Protein AF-A0A2G1YMZ6-F1 (afdb_monomer)

pLDDT: mean 91.05, std 11.31, range [28.23, 98.56]

Radius of gyration: 15.26 Å; Cα contacts (8 Å, |Δi|>4): 135; chains: 1; bounding box: 42×34×45 Å

Mean predicted aligned error: 4.22 Å

Foldseek 3Di:
DDDLDDLLLLLLLLLLLLVLLCVLCVPDDFLVRQVVVVVSVVSNLVSLLSNLVSLVSQCVDPLSVVLDDPCNVVSVVVSVCSVVPVVPDDSRNSRCCSPPVSVVVVVSSLVSLQPPNQNQVSLVVCLVVDPDPVSNVVSVVSNCSNVVD

Sequence (149 aa):
MSTKRDLELFIVDIFICIQKIKTYTENFTCGDDLLHSEINWDATLRNLEIIGEALNNLLQDEKFVSLSPMYFRKVVNFRNLVSHGYFGISQEEVWNVVTEKLNLLEEDMKQIIDKNFDLSTAIEQELPKQANSEIVQYLKNLKKENSAR

Solvent-accessible surface area (backbone atoms only — not comparable to full-atom values): 8334 Å² total; per-residue (Å²): 134,86,75,85,71,58,66,44,45,34,54,50,51,35,54,53,30,51,52,50,36,50,65,56,49,66,91,47,89,48,21,66,58,36,56,75,34,56,69,41,35,52,52,37,52,53,31,48,36,49,36,12,52,31,49,51,59,42,62,72,36,69,71,55,43,78,69,51,64,79,63,58,61,52,46,33,51,47,23,55,50,54,73,68,70,44,77,86,64,50,49,60,56,53,37,46,40,64,72,52,50,47,55,53,50,52,53,53,51,51,62,52,35,67,83,72,56,81,44,58,66,40,46,63,68,47,48,85,74,52,84,52,67,66,58,46,50,48,52,54,50,53,39,51,66,56,70,74,113

Structure (mmCIF, N/CA/C/O backbone):
data_AF-A0A2G1YMZ6-F1
#
_entry.id   AF-A0A2G1YMZ6-F1
#
loop_
_atom_site.group_PDB
_atom_site.id
_atom_site.type_symbol
_atom_site.label_atom_id
_atom_site.label_alt_id
_atom_site.label_comp_id
_atom_site.label_asym_id
_atom_site.label_entity_id
_atom_site.label_seq_id
_atom_site.pdbx_PDB_ins_code
_atom_site.Cartn_x
_atom_site.Cartn_y
_atom_site.Cartn_z
_atom_site.occupancy
_atom_site.B_iso_or_equiv
_atom_site.auth_seq_id
_atom_site.auth_comp_id
_atom_site.auth_asym_id
_atom_site.auth_atom_id
_atom_site.pdbx_PDB_model_num
ATOM 1 N N . MET A 1 1 ? -23.254 -2.396 -7.661 1.00 28.23 1 MET A N 1
ATOM 2 C CA . MET A 1 1 ? -23.635 -2.042 -6.278 1.00 28.23 1 MET A CA 1
ATOM 3 C C . MET A 1 1 ? -22.391 -2.193 -5.421 1.00 28.23 1 MET A C 1
ATOM 5 O O . MET A 1 1 ? -22.059 -3.313 -5.067 1.00 28.23 1 MET A O 1
ATOM 9 N N . SER A 1 2 ? -21.633 -1.114 -5.206 1.00 36.09 2 SER A N 1
ATOM 10 C CA . SER A 1 2 ? -20.462 -1.173 -4.324 1.00 36.09 2 SER A CA 1
ATOM 11 C C . SER A 1 2 ? -20.964 -1.025 -2.893 1.00 36.09 2 SER A C 1
ATOM 13 O O . SER A 1 2 ? -21.441 0.040 -2.506 1.00 36.09 2 SER A O 1
ATOM 15 N N . THR A 1 3 ? -20.972 -2.120 -2.140 1.00 48.66 3 THR A N 1
ATOM 16 C CA . THR A 1 3 ? -21.190 -2.081 -0.694 1.00 48.66 3 THR A CA 1
ATOM 17 C C . THR A 1 3 ? -20.062 -1.263 -0.079 1.00 48.66 3 THR A C 1
ATOM 19 O O . THR A 1 3 ? -18.896 -1.603 -0.271 1.00 48.66 3 THR A O 1
ATOM 22 N N . LYS A 1 4 ? -20.406 -0.185 0.631 1.00 63.72 4 LYS A N 1
ATOM 23 C CA . LYS A 1 4 ? -19.459 0.632 1.397 1.00 63.72 4 LYS A CA 1
ATOM 24 C C . LYS A 1 4 ? -18.713 -0.311 2.357 1.00 63.72 4 LYS A C 1
ATOM 26 O O . LYS A 1 4 ? -19.334 -0.831 3.281 1.00 63.72 4 LYS A O 1
ATOM 31 N N . ARG A 1 5 ? -17.448 -0.640 2.062 1.00 70.12 5 ARG A N 1
ATOM 32 C CA . ARG A 1 5 ? -16.604 -1.438 2.968 1.00 70.12 5 ARG A CA 1
ATOM 33 C C . ARG A 1 5 ? -16.262 -0.586 4.183 1.00 70.12 5 ARG A C 1
ATOM 35 O O . ARG A 1 5 ? -16.272 0.643 4.100 1.00 70.12 5 ARG A O 1
ATOM 42 N N . ASP A 1 6 ? -15.969 -1.264 5.282 1.00 87.12 6 ASP A N 1
ATOM 43 C CA . ASP A 1 6 ? -15.496 -0.609 6.493 1.00 87.12 6 ASP A CA 1
ATOM 44 C C . ASP A 1 6 ? -14.139 0.072 6.258 1.00 87.12 6 ASP A C 1
ATOM 46 O O . ASP A 1 6 ? -13.334 -0.422 5.459 1.00 87.12 6 ASP A O 1
ATOM 50 N N . LEU A 1 7 ? -13.880 1.195 6.930 1.00 94.12 7 LEU A N 1
ATOM 51 C CA . LEU A 1 7 ? -12.646 1.971 6.736 1.00 94.12 7 LEU A CA 1
ATOM 52 C C . LEU A 1 7 ? -11.423 1.128 7.104 1.00 94.12 7 LEU A C 1
ATOM 54 O O . LEU A 1 7 ? -10.431 1.083 6.380 1.00 94.12 7 LEU A O 1
ATOM 58 N N . GLU A 1 8 ? -11.532 0.368 8.181 1.00 95.25 8 GLU A N 1
ATOM 59 C CA . GLU A 1 8 ? -10.496 -0.505 8.704 1.00 95.25 8 GLU A CA 1
ATOM 60 C C . GLU A 1 8 ? -10.122 -1.609 7.709 1.00 95.25 8 GLU A C 1
ATOM 62 O O . GLU A 1 8 ? -8.951 -1.967 7.606 1.00 95.25 8 GLU A O 1
ATOM 67 N N . LEU A 1 9 ? -11.072 -2.100 6.905 1.00 96.31 9 LEU A N 1
ATOM 68 C CA . LEU A 1 9 ? -10.772 -3.065 5.842 1.00 96.31 9 LEU A CA 1
ATOM 69 C C . LEU A 1 9 ? -9.936 -2.439 4.722 1.00 96.31 9 LEU A C 1
ATOM 71 O O . LEU A 1 9 ? -9.024 -3.089 4.219 1.00 96.31 9 LEU A O 1
ATOM 75 N N . PHE A 1 10 ? -10.202 -1.185 4.347 1.00 97.25 10 PHE A N 1
ATOM 76 C CA . PHE A 1 10 ? -9.363 -0.479 3.373 1.00 97.25 10 PHE A CA 1
ATOM 77 C C . PHE A 1 10 ? -7.956 -0.219 3.916 1.00 97.25 10 PHE A C 1
ATOM 79 O O . PHE A 1 10 ? -6.976 -0.361 3.187 1.00 97.25 10 PHE A O 1
ATOM 86 N N . ILE A 1 11 ? -7.843 0.122 5.200 1.00 97.00 11 ILE A N 1
ATOM 87 C CA . ILE A 1 11 ? -6.552 0.305 5.871 1.00 97.00 11 ILE A CA 1
ATOM 88 C C . ILE A 1 11 ? -5.750 -1.004 5.856 1.00 97.00 11 ILE A C 1
ATOM 90 O O . ILE A 1 11 ? -4.574 -1.006 5.491 1.00 97.00 11 ILE A O 1
ATOM 94 N N . VAL A 1 12 ? -6.381 -2.127 6.209 1.00 97.56 12 VAL A N 1
ATOM 95 C CA . VAL A 1 12 ? -5.732 -3.446 6.188 1.00 97.56 12 VAL A CA 1
ATOM 96 C C . VAL A 1 12 ? -5.335 -3.854 4.764 1.00 97.56 12 VAL A C 1
ATOM 98 O O . VAL A 1 12 ? -4.219 -4.341 4.574 1.00 97.56 12 VAL A O 1
ATOM 101 N N . ASP A 1 13 ? -6.177 -3.593 3.757 1.00 97.81 13 ASP A N 1
ATOM 102 C CA . ASP A 1 13 ? -5.846 -3.841 2.345 1.00 97.81 13 ASP A CA 1
ATOM 103 C C . ASP A 1 13 ? -4.571 -3.087 1.924 1.00 97.81 13 ASP A C 1
ATOM 105 O O . ASP A 1 13 ? -3.706 -3.675 1.270 1.00 97.81 13 ASP A O 1
ATOM 109 N N . ILE A 1 14 ? -4.417 -1.817 2.329 1.00 98.12 14 ILE A N 1
ATOM 110 C CA . ILE A 1 14 ? -3.213 -1.017 2.042 1.00 98.12 14 ILE A CA 1
ATOM 111 C C . ILE A 1 14 ? -1.972 -1.699 2.617 1.00 98.12 14 ILE A C 1
ATOM 113 O O . ILE A 1 14 ? -1.000 -1.907 1.891 1.00 98.12 14 ILE A O 1
ATOM 117 N N . PHE A 1 15 ? -2.003 -2.101 3.890 1.00 98.19 15 PHE A N 1
ATOM 118 C CA . PHE A 1 15 ? -0.862 -2.765 4.519 1.00 98.19 15 PHE A CA 1
ATOM 119 C C . PHE A 1 15 ? -0.512 -4.098 3.852 1.00 98.19 15 PHE A C 1
ATOM 121 O O . PHE A 1 15 ? 0.663 -4.362 3.597 1.00 98.19 15 PHE A O 1
ATOM 128 N N . ILE A 1 16 ? -1.511 -4.918 3.513 1.00 98.56 16 ILE A N 1
ATOM 129 C CA . ILE A 1 16 ? -1.296 -6.179 2.787 1.00 98.56 16 ILE A CA 1
ATOM 130 C C . ILE A 1 16 ? -0.636 -5.911 1.432 1.00 98.56 16 ILE A C 1
ATOM 132 O O . ILE A 1 16 ? 0.324 -6.593 1.074 1.00 98.56 16 ILE A O 1
ATOM 136 N N . CYS A 1 17 ? -1.129 -4.924 0.682 1.00 98.44 17 CYS A N 1
ATOM 137 C CA . CYS A 1 17 ? -0.588 -4.574 -0.629 1.00 98.44 17 CYS A CA 1
ATOM 138 C C . CYS A 1 17 ? 0.847 -4.050 -0.534 1.00 98.44 17 CYS A C 1
ATOM 140 O O . CYS A 1 17 ? 1.681 -4.443 -1.345 1.00 98.44 17 CYS A O 1
ATOM 142 N N . ILE A 1 18 ? 1.163 -3.233 0.477 1.00 98.38 18 ILE A N 1
ATOM 143 C CA . ILE A 1 18 ? 2.533 -2.772 0.739 1.00 98.38 18 ILE A CA 1
ATOM 144 C C . ILE A 1 18 ? 3.463 -3.967 0.972 1.00 98.38 18 ILE A C 1
ATOM 146 O O . ILE A 1 18 ? 4.517 -4.042 0.345 1.00 98.38 18 ILE A O 1
ATOM 150 N N . GLN A 1 19 ? 3.075 -4.927 1.821 1.00 98.19 19 GLN A N 1
ATOM 151 C CA . GLN A 1 19 ? 3.913 -6.105 2.077 1.00 98.19 19 GLN A CA 1
ATOM 152 C C . GLN A 1 19 ? 4.073 -6.982 0.830 1.00 98.19 19 GLN A C 1
ATOM 154 O O . GLN A 1 19 ? 5.177 -7.426 0.538 1.00 98.19 19 GLN A O 1
ATOM 159 N N . LYS A 1 20 ? 3.002 -7.181 0.050 1.00 98.19 20 LYS A N 1
ATOM 160 C CA . LYS A 1 20 ? 3.077 -7.899 -1.232 1.00 98.19 20 LYS A CA 1
ATOM 161 C C . LYS A 1 20 ? 4.067 -7.251 -2.188 1.00 98.19 20 LYS A C 1
ATOM 163 O O . LYS A 1 20 ? 4.904 -7.955 -2.737 1.00 98.19 20 LYS A O 1
ATOM 168 N N . ILE A 1 21 ? 3.987 -5.930 -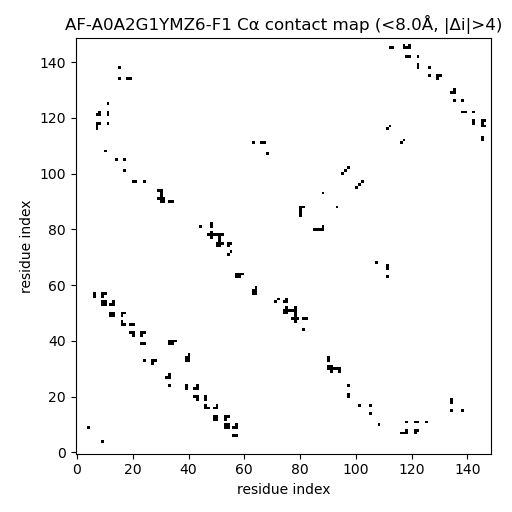2.355 1.00 98.12 21 ILE A N 1
ATOM 169 C CA . ILE A 1 21 ? 4.918 -5.189 -3.206 1.00 98.12 21 ILE A CA 1
ATOM 170 C C . ILE A 1 21 ? 6.347 -5.402 -2.715 1.00 98.12 21 ILE A C 1
ATOM 172 O O . ILE A 1 21 ? 7.181 -5.806 -3.512 1.00 98.12 21 ILE A O 1
ATOM 176 N N . LYS A 1 22 ? 6.612 -5.237 -1.411 1.00 97.31 22 LYS A N 1
ATOM 177 C CA . LYS A 1 22 ? 7.946 -5.473 -0.838 1.00 97.31 22 LYS A CA 1
ATOM 178 C C . LYS A 1 22 ? 8.487 -6.859 -1.189 1.00 97.31 22 LYS A C 1
ATOM 180 O O . LYS A 1 22 ? 9.614 -6.940 -1.662 1.00 97.31 22 LYS A O 1
ATOM 185 N N . THR A 1 23 ? 7.679 -7.913 -1.044 1.00 96.38 23 THR A N 1
ATOM 186 C CA . THR A 1 23 ? 8.059 -9.279 -1.443 1.00 96.38 23 THR A CA 1
ATOM 187 C C . THR A 1 23 ? 8.320 -9.390 -2.947 1.00 96.38 23 THR A C 1
ATOM 189 O O . THR A 1 23 ? 9.315 -9.973 -3.359 1.00 96.38 23 THR A O 1
ATOM 192 N N . TYR A 1 24 ? 7.454 -8.828 -3.795 1.00 96.69 24 TYR A N 1
ATOM 193 C CA . TYR A 1 24 ? 7.620 -8.907 -5.252 1.00 96.69 24 TYR A CA 1
ATOM 194 C C . TYR A 1 24 ? 8.818 -8.119 -5.756 1.00 96.69 24 TYR A C 1
ATOM 196 O O . TYR A 1 24 ? 9.298 -8.401 -6.845 1.00 96.69 24 TYR A O 1
ATOM 204 N N . THR A 1 25 ? 9.293 -7.134 -4.997 1.00 97.38 25 THR A N 1
ATOM 205 C CA . THR A 1 25 ? 10.364 -6.241 -5.438 1.00 97.38 25 THR A CA 1
ATOM 206 C C . THR A 1 25 ? 11.704 -6.501 -4.746 1.00 97.38 25 THR A C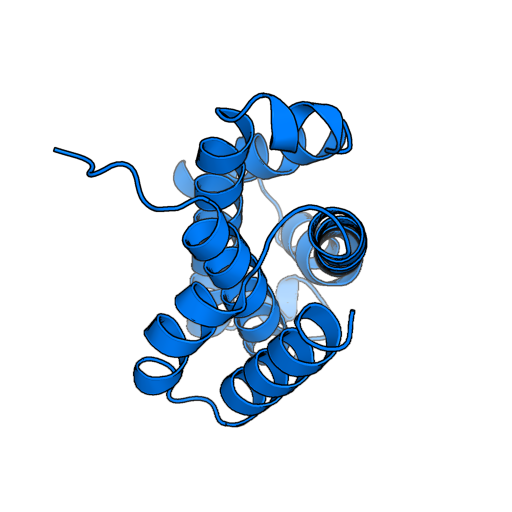 1
ATOM 208 O O . THR A 1 25 ? 12.687 -5.851 -5.084 1.00 97.38 25 THR A O 1
ATOM 211 N 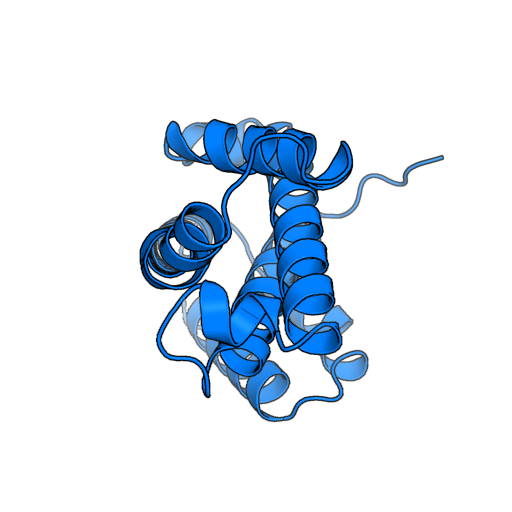N . GLU A 1 26 ? 11.773 -7.444 -3.800 1.00 95.75 26 GLU A N 1
ATOM 212 C CA . GLU A 1 26 ? 12.935 -7.641 -2.913 1.00 95.75 26 GLU A CA 1
ATOM 213 C C . GLU A 1 26 ? 14.234 -8.026 -3.641 1.00 95.75 26 GLU A C 1
ATOM 215 O O . GLU A 1 26 ? 15.323 -7.690 -3.182 1.00 95.75 26 GLU A O 1
ATOM 220 N N . ASN A 1 27 ? 14.121 -8.723 -4.777 1.00 96.12 27 ASN A N 1
ATOM 221 C CA . ASN A 1 27 ? 15.258 -9.285 -5.514 1.00 96.12 27 ASN A CA 1
ATOM 222 C C . ASN A 1 27 ? 15.705 -8.417 -6.704 1.00 96.12 27 ASN A C 1
ATOM 224 O O . ASN A 1 27 ? 16.534 -8.855 -7.501 1.00 96.12 27 ASN A O 1
ATOM 228 N N . PHE A 1 28 ? 15.155 -7.209 -6.845 1.00 97.38 28 PHE A N 1
ATOM 229 C CA . PHE A 1 28 ? 15.453 -6.291 -7.946 1.00 97.38 28 PHE A CA 1
ATOM 230 C C . PHE A 1 28 ? 16.263 -5.095 -7.443 1.00 97.38 28 PHE A C 1
ATOM 232 O O . PHE A 1 28 ? 16.166 -4.720 -6.275 1.00 97.38 28 PHE A O 1
ATOM 239 N N . THR A 1 29 ? 17.081 -4.496 -8.313 1.00 95.56 29 THR A N 1
ATOM 240 C CA . THR A 1 29 ? 17.953 -3.372 -7.922 1.00 95.56 29 THR A CA 1
ATOM 241 C C . THR A 1 29 ? 17.610 -2.054 -8.607 1.00 95.56 29 THR A C 1
ATOM 243 O O . THR A 1 29 ? 17.923 -0.988 -8.072 1.00 95.56 29 THR A O 1
ATOM 246 N N . CYS A 1 30 ? 16.923 -2.110 -9.747 1.00 95.81 30 CYS A N 1
ATOM 247 C CA . CYS A 1 30 ? 16.418 -0.948 -10.469 1.00 95.81 30 CYS A CA 1
ATOM 248 C C . CYS A 1 30 ? 15.059 -1.226 -11.132 1.00 95.81 30 CYS A C 1
ATOM 250 O O . CYS A 1 30 ? 14.583 -2.366 -11.175 1.00 95.81 30 CYS A O 1
ATOM 252 N N . GLY A 1 31 ? 14.443 -0.168 -11.671 1.00 94.50 31 GLY A N 1
ATOM 253 C CA . GLY A 1 31 ? 13.166 -0.263 -12.376 1.00 94.50 31 GLY A CA 1
ATOM 254 C C . GLY A 1 31 ? 13.241 -1.142 -13.621 1.00 94.50 31 GLY A C 1
ATOM 255 O O . GLY A 1 31 ? 12.299 -1.884 -13.892 1.00 94.50 31 GLY A O 1
ATOM 256 N N . ASP A 1 32 ? 14.368 -1.113 -14.338 1.00 95.25 32 ASP A N 1
ATOM 257 C CA . ASP A 1 32 ? 14.591 -1.976 -15.500 1.00 95.25 32 ASP A CA 1
ATOM 258 C C . ASP A 1 32 ? 14.553 -3.463 -15.121 1.00 95.25 32 ASP A C 1
ATOM 260 O O . ASP A 1 32 ? 13.870 -4.235 -15.793 1.00 95.25 32 ASP A O 1
ATOM 264 N N . ASP A 1 33 ? 15.220 -3.883 -14.040 1.00 96.50 33 ASP A N 1
ATOM 265 C CA . ASP A 1 33 ? 15.204 -5.291 -13.614 1.00 96.50 33 ASP A CA 1
ATOM 266 C C . ASP A 1 33 ? 13.774 -5.757 -13.290 1.00 96.50 33 ASP A C 1
ATOM 268 O O . ASP A 1 33 ? 13.364 -6.856 -13.676 1.00 96.50 33 ASP A O 1
ATOM 272 N N . LEU A 1 34 ? 13.005 -4.906 -12.598 1.00 96.44 34 LEU A N 1
ATOM 273 C CA . LEU A 1 34 ? 11.618 -5.195 -12.242 1.00 96.44 34 LEU A CA 1
ATOM 274 C C . LEU A 1 34 ? 10.733 -5.287 -13.491 1.00 96.44 34 LEU A C 1
ATOM 276 O O . LEU A 1 34 ? 9.941 -6.219 -13.594 1.00 96.44 34 LEU A O 1
ATOM 280 N N . LEU A 1 35 ? 10.888 -4.364 -14.446 1.00 94.50 35 LEU A N 1
ATOM 281 C CA . LEU A 1 35 ? 10.128 -4.338 -15.700 1.00 94.50 35 LEU A CA 1
ATOM 282 C C . LEU A 1 35 ? 10.334 -5.612 -16.532 1.00 94.50 35 LEU A C 1
ATOM 284 O O . LEU A 1 35 ? 9.378 -6.131 -17.103 1.00 94.50 35 LEU A O 1
ATOM 288 N N . HIS A 1 36 ? 11.559 -6.145 -16.580 1.00 95.31 36 HIS A N 1
ATOM 289 C CA . HIS A 1 36 ? 11.852 -7.401 -17.286 1.00 95.31 36 HIS A CA 1
ATOM 290 C C . HIS A 1 36 ? 11.263 -8.639 -16.592 1.00 95.31 36 HIS A C 1
ATOM 292 O O . HIS A 1 36 ? 11.225 -9.725 -17.171 1.00 95.31 36 HIS A O 1
ATOM 298 N N . SER A 1 37 ? 10.789 -8.488 -15.358 1.00 96.69 37 SER A N 1
ATOM 299 C CA . SER A 1 37 ? 10.093 -9.519 -14.606 1.00 96.69 37 SER A CA 1
ATOM 300 C C . SER A 1 37 ? 8.585 -9.306 -14.704 1.00 96.69 37 SER A C 1
ATOM 302 O O . SER A 1 37 ? 7.957 -8.854 -13.749 1.00 96.69 37 SER A O 1
ATOM 304 N N . 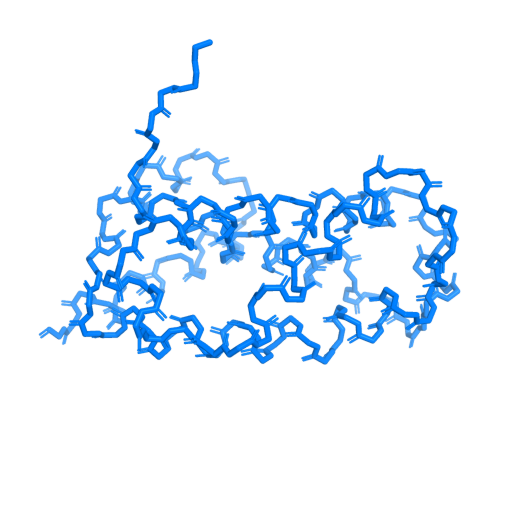GLU A 1 38 ? 7.998 -9.644 -15.858 1.00 93.94 38 GLU A N 1
ATOM 305 C CA . GLU A 1 38 ? 6.597 -9.329 -16.208 1.00 93.94 38 GLU A CA 1
ATOM 306 C C . GLU A 1 38 ? 5.600 -9.627 -15.073 1.00 93.94 38 GLU A C 1
ATOM 308 O O . GLU A 1 38 ? 4.791 -8.779 -14.709 1.00 93.94 38 GLU A O 1
ATOM 313 N N . ILE A 1 39 ? 5.714 -10.796 -14.429 1.00 96.81 39 ILE A N 1
ATOM 314 C CA . ILE A 1 39 ? 4.831 -11.181 -13.316 1.00 96.81 39 ILE A CA 1
ATOM 315 C C . ILE A 1 39 ? 4.988 -10.242 -12.111 1.00 96.81 39 ILE A C 1
ATOM 317 O O . ILE A 1 39 ? 3.987 -9.843 -11.519 1.00 96.81 39 ILE A O 1
ATOM 321 N N . ASN A 1 40 ? 6.220 -9.907 -11.717 1.00 97.62 40 ASN A N 1
ATOM 322 C CA . ASN A 1 40 ? 6.461 -9.050 -10.552 1.00 97.62 40 ASN A CA 1
ATOM 323 C C . ASN A 1 40 ? 6.127 -7.591 -10.857 1.00 97.62 40 ASN A C 1
ATOM 325 O O . ASN A 1 40 ? 5.586 -6.905 -9.989 1.00 97.62 40 ASN A O 1
ATOM 329 N N . TRP A 1 41 ? 6.385 -7.137 -12.082 1.00 95.44 41 TRP A N 1
ATOM 330 C CA . TRP A 1 41 ? 5.964 -5.834 -12.583 1.00 95.44 41 TRP A CA 1
ATOM 331 C C . TRP A 1 41 ? 4.440 -5.681 -12.502 1.00 95.44 41 TRP A C 1
ATOM 333 O O . TRP A 1 41 ? 3.940 -4.812 -11.781 1.00 95.44 41 TRP A O 1
ATOM 343 N N . ASP A 1 42 ? 3.695 -6.590 -13.133 1.00 94.38 42 ASP A N 1
ATOM 344 C CA . ASP A 1 42 ? 2.232 -6.556 -13.161 1.00 94.38 42 ASP A CA 1
ATOM 345 C C . ASP A 1 42 ? 1.634 -6.702 -11.756 1.00 94.38 42 ASP A C 1
ATOM 347 O O . ASP A 1 42 ? 0.716 -5.967 -11.376 1.00 94.38 42 ASP A O 1
ATOM 351 N N . ALA A 1 43 ? 2.178 -7.612 -10.940 1.00 96.62 43 ALA A N 1
ATOM 352 C CA . ALA A 1 43 ? 1.746 -7.788 -9.559 1.00 96.62 43 ALA A CA 1
ATOM 353 C C . ALA A 1 43 ? 2.003 -6.529 -8.717 1.00 96.62 43 ALA A C 1
ATOM 355 O O . ALA A 1 43 ? 1.140 -6.133 -7.929 1.00 96.62 43 ALA A O 1
ATOM 356 N N . THR A 1 44 ? 3.146 -5.865 -8.896 1.00 96.56 44 THR A N 1
ATOM 357 C CA . THR A 1 44 ? 3.481 -4.616 -8.198 1.00 96.56 44 THR A CA 1
ATOM 358 C C . THR A 1 44 ? 2.492 -3.514 -8.554 1.00 96.56 44 THR A C 1
ATOM 360 O O . THR A 1 44 ? 1.885 -2.908 -7.668 1.00 96.56 44 THR A O 1
ATOM 363 N N . LEU A 1 45 ? 2.248 -3.308 -9.846 1.00 94.81 45 LEU A N 1
ATOM 364 C CA . LEU A 1 45 ? 1.326 -2.287 -10.340 1.00 94.81 45 LEU A CA 1
ATOM 365 C C . LEU A 1 45 ? -0.103 -2.546 -9.883 1.00 94.81 45 LEU A C 1
ATOM 367 O O . LEU A 1 45 ? -0.774 -1.628 -9.413 1.00 94.81 45 LEU A O 1
ATOM 371 N N . ARG A 1 46 ? -0.546 -3.805 -9.912 1.00 95.50 46 ARG A N 1
ATOM 372 C CA . ARG A 1 46 ? -1.862 -4.183 -9.402 1.00 95.50 46 ARG A CA 1
ATOM 373 C C . ARG A 1 46 ? -2.034 -3.823 -7.927 1.00 95.50 46 ARG A C 1
ATOM 375 O O . ARG A 1 46 ? -3.095 -3.346 -7.529 1.00 95.50 46 ARG A O 1
ATOM 382 N N . ASN A 1 47 ? -1.016 -4.048 -7.101 1.00 97.62 47 ASN A N 1
ATOM 383 C CA . ASN A 1 47 ? -1.085 -3.693 -5.684 1.00 97.62 47 ASN A CA 1
ATOM 384 C C . ASN A 1 47 ? -1.025 -2.170 -5.474 1.00 97.62 47 ASN A C 1
ATOM 386 O O . ASN A 1 47 ? -1.721 -1.665 -4.596 1.00 97.62 47 ASN A O 1
ATOM 390 N N . LEU A 1 48 ? -0.296 -1.422 -6.310 1.00 96.38 48 LEU A N 1
ATOM 391 C CA . LEU A 1 48 ? -0.314 0.048 -6.304 1.00 96.38 48 LEU A CA 1
ATOM 392 C C . LEU A 1 48 ? -1.701 0.612 -6.659 1.00 96.38 48 LEU A C 1
ATOM 394 O O . LEU A 1 48 ? -2.166 1.555 -6.016 1.00 96.38 48 LEU A O 1
ATOM 398 N N . GLU A 1 49 ? -2.406 0.006 -7.619 1.00 95.38 49 GLU A N 1
ATOM 399 C CA . GLU A 1 49 ? -3.798 0.360 -7.925 1.00 95.38 49 GLU A CA 1
ATOM 400 C C . GLU A 1 49 ? -4.731 0.109 -6.738 1.00 95.38 49 GLU A C 1
ATOM 402 O O . GLU A 1 49 ? -5.559 0.961 -6.415 1.00 95.38 49 GLU A O 1
ATOM 407 N N . ILE A 1 50 ? -4.606 -1.050 -6.081 1.00 96.62 50 ILE A N 1
ATOM 408 C CA . ILE A 1 50 ? -5.441 -1.396 -4.922 1.00 96.62 50 ILE A CA 1
ATOM 409 C C . ILE A 1 50 ? -5.196 -0.407 -3.778 1.00 96.62 50 ILE A C 1
ATOM 411 O O . ILE A 1 50 ? -6.160 0.064 -3.178 1.00 96.62 50 ILE A O 1
ATOM 415 N N . ILE A 1 51 ? -3.938 -0.032 -3.522 1.00 97.94 51 ILE A N 1
ATOM 416 C CA . ILE A 1 51 ? -3.590 0.996 -2.530 1.00 97.94 51 ILE A CA 1
ATOM 417 C C . ILE A 1 51 ? -4.270 2.327 -2.868 1.00 97.94 51 ILE A C 1
ATOM 419 O O . ILE A 1 51 ? -4.899 2.933 -1.999 1.00 97.94 51 ILE A O 1
ATOM 423 N N . GLY A 1 52 ? -4.182 2.783 -4.121 1.00 96.50 52 GLY A N 1
ATOM 424 C CA . GLY A 1 52 ? -4.808 4.038 -4.538 1.00 96.50 52 GLY A CA 1
ATOM 425 C C . GLY A 1 52 ? -6.337 4.006 -4.457 1.00 96.50 52 GLY A C 1
ATOM 426 O O . GLY A 1 52 ? -6.948 4.986 -4.037 1.00 96.50 52 GLY A O 1
ATOM 427 N N . GLU A 1 53 ? -6.967 2.880 -4.795 1.00 96.12 53 GLU A N 1
ATOM 428 C CA . GLU A 1 53 ? -8.414 2.688 -4.647 1.00 96.12 53 GLU A CA 1
ATOM 429 C C . GLU A 1 53 ? -8.837 2.694 -3.171 1.00 96.12 53 GLU A C 1
ATOM 431 O O . GLU A 1 53 ? -9.798 3.370 -2.801 1.00 96.12 53 GLU A O 1
ATOM 436 N N . ALA A 1 54 ? -8.110 1.984 -2.309 1.00 96.88 54 ALA A N 1
ATOM 437 C CA . ALA A 1 54 ? -8.373 1.961 -0.876 1.00 96.88 54 ALA A CA 1
ATOM 438 C C . ALA A 1 54 ? -8.234 3.365 -0.265 1.00 96.88 54 ALA A C 1
ATOM 440 O O . ALA A 1 54 ? -9.150 3.828 0.414 1.00 96.88 54 ALA A O 1
ATOM 441 N N . LEU A 1 55 ? -7.162 4.097 -0.594 1.00 96.62 55 LEU A N 1
ATOM 442 C CA . LEU A 1 55 ? -6.988 5.491 -0.172 1.00 96.62 55 LEU A CA 1
ATOM 443 C C . LEU A 1 55 ? -8.095 6.408 -0.697 1.00 96.62 55 LEU A C 1
ATOM 445 O O . LEU A 1 55 ? -8.548 7.285 0.033 1.00 96.62 55 LEU A O 1
ATOM 449 N N . ASN A 1 56 ? -8.569 6.215 -1.929 1.00 95.88 56 ASN A N 1
ATOM 450 C CA . ASN A 1 56 ? -9.669 7.011 -2.472 1.00 95.88 56 ASN A CA 1
ATOM 451 C C . ASN A 1 56 ? -10.964 6.831 -1.669 1.00 95.88 56 ASN A C 1
ATOM 453 O O . ASN A 1 56 ? -11.686 7.803 -1.451 1.00 95.88 56 ASN A O 1
ATOM 457 N N . ASN A 1 57 ? -11.243 5.603 -1.219 1.00 95.81 57 ASN A N 1
ATOM 458 C CA . ASN A 1 57 ? -12.390 5.311 -0.362 1.00 95.81 57 ASN A CA 1
ATOM 459 C C . ASN A 1 57 ? -12.208 5.892 1.049 1.00 95.81 57 ASN A C 1
ATOM 461 O O . ASN A 1 57 ? -13.146 6.482 1.582 1.00 95.81 57 ASN A O 1
ATOM 465 N N . LEU A 1 58 ? -11.003 5.801 1.622 1.00 95.44 58 LEU A N 1
ATOM 466 C CA . LEU A 1 58 ? -10.684 6.397 2.924 1.00 95.44 58 LEU A CA 1
ATOM 467 C C . LEU A 1 58 ? -10.799 7.926 2.913 1.00 95.44 58 LEU A C 1
ATOM 469 O O . LEU A 1 58 ? -11.321 8.515 3.852 1.00 95.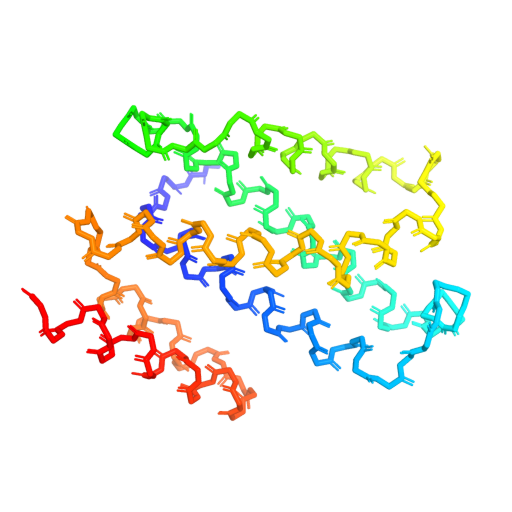44 58 LEU A O 1
ATOM 473 N N . LEU A 1 59 ? -10.388 8.582 1.827 1.00 95.00 59 LEU A N 1
ATOM 474 C CA . LEU A 1 59 ? -10.485 10.037 1.676 1.00 95.00 59 LEU A CA 1
ATOM 475 C C . LEU A 1 59 ? -11.925 10.556 1.473 1.00 95.00 59 LEU A C 1
ATOM 477 O O . LEU A 1 59 ? -12.110 11.763 1.317 1.00 95.00 59 LEU A O 1
ATOM 481 N N . GLN A 1 60 ? -12.936 9.679 1.470 1.00 94.19 60 GLN A N 1
ATOM 482 C CA . GLN A 1 60 ? -14.348 10.076 1.573 1.00 94.19 60 GLN A CA 1
ATOM 483 C C . GLN A 1 60 ? -14.815 10.227 3.028 1.00 94.19 60 GLN A C 1
ATOM 485 O O . GLN A 1 60 ? -15.913 10.730 3.262 1.00 94.19 60 GLN A O 1
ATOM 490 N N . ASP A 1 61 ? -14.018 9.774 3.998 1.00 94.19 61 ASP A N 1
ATOM 491 C CA . ASP A 1 61 ? -14.301 9.914 5.422 1.00 94.19 61 ASP A CA 1
ATOM 492 C C . ASP A 1 61 ? -13.625 11.166 5.997 1.00 94.19 61 ASP A C 1
ATOM 494 O O . ASP A 1 61 ? -12.410 11.346 5.900 1.00 94.19 61 ASP A O 1
ATOM 498 N N . GLU A 1 62 ? -14.411 12.047 6.617 1.00 92.75 62 GLU A N 1
ATOM 499 C CA . GLU A 1 62 ? -13.920 13.339 7.111 1.00 92.75 62 GLU A CA 1
ATOM 500 C C . GLU A 1 62 ? -12.876 13.186 8.224 1.00 92.75 62 GLU A C 1
ATOM 502 O O . GLU A 1 62 ? -11.895 13.937 8.262 1.00 92.75 62 GLU A O 1
ATOM 507 N N . LYS A 1 63 ? -13.046 12.190 9.106 1.00 91.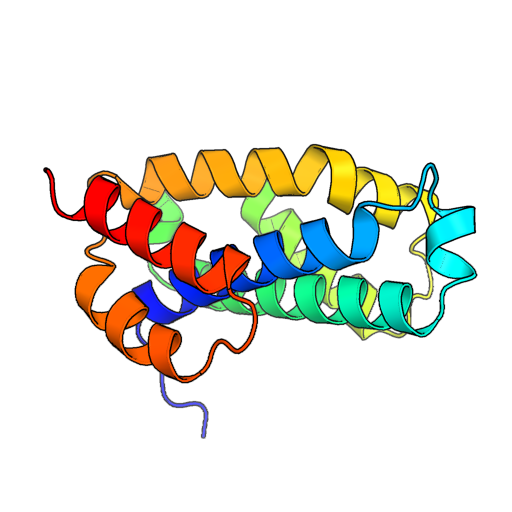31 63 LYS A N 1
ATOM 508 C CA . LYS A 1 63 ? -12.105 11.924 10.198 1.00 91.31 63 LYS A CA 1
ATOM 509 C C . LYS A 1 63 ? -10.758 11.490 9.628 1.00 91.31 63 LYS A C 1
ATOM 511 O O . LYS A 1 63 ? -9.739 12.068 10.004 1.00 91.31 63 LYS A O 1
ATOM 516 N N . PHE A 1 64 ? -10.740 10.546 8.689 1.00 94.06 64 PHE A N 1
ATOM 517 C CA . PHE A 1 64 ? -9.507 10.109 8.032 1.00 94.06 64 PHE A CA 1
ATOM 518 C C . PHE A 1 64 ? -8.835 11.251 7.255 1.00 94.06 64 PHE A C 1
ATOM 520 O O . PHE A 1 64 ? -7.629 11.470 7.395 1.00 94.06 64 PHE A O 1
ATOM 527 N N . VAL A 1 65 ? -9.605 12.035 6.491 1.00 93.81 65 VAL A N 1
ATOM 528 C CA . VAL A 1 65 ? -9.089 13.191 5.735 1.00 93.81 65 VAL A CA 1
ATOM 529 C C . VAL A 1 65 ? -8.407 14.207 6.650 1.00 93.81 65 VAL A C 1
ATOM 531 O O . VAL A 1 65 ? -7.341 14.704 6.296 1.00 93.81 65 VAL A O 1
ATOM 534 N N . SER A 1 66 ? -8.976 14.492 7.826 1.00 93.38 66 SER A N 1
ATOM 535 C CA . SER A 1 66 ? -8.413 15.467 8.775 1.00 93.38 66 SER A CA 1
ATOM 536 C C . SER A 1 66 ? -7.020 15.095 9.307 1.00 93.38 66 SER A C 1
ATOM 538 O O . SER A 1 66 ? -6.265 15.971 9.722 1.00 93.38 66 SER A O 1
ATOM 540 N N . LEU A 1 67 ? -6.677 13.804 9.264 1.00 93.44 67 LEU A N 1
ATOM 541 C CA . LEU A 1 67 ? -5.413 13.241 9.742 1.00 93.44 67 LEU A CA 1
ATOM 542 C C . LEU A 1 67 ? -4.419 12.967 8.601 1.00 93.44 67 LEU A C 1
ATOM 544 O O . LEU A 1 67 ? -3.253 12.677 8.853 1.00 93.44 67 LEU A O 1
ATOM 548 N N . SER A 1 68 ? -4.881 13.029 7.350 1.00 93.31 68 SER A N 1
ATOM 549 C CA . SER A 1 68 ? -4.127 12.573 6.185 1.00 93.31 68 SER A CA 1
ATOM 550 C C . SER A 1 68 ? -3.198 13.656 5.623 1.00 93.31 68 SER A C 1
ATOM 552 O O . SER A 1 68 ? -3.649 14.771 5.338 1.00 93.31 68 SER A O 1
ATOM 554 N N . PRO A 1 69 ? -1.925 13.335 5.336 1.00 94.88 69 PRO A N 1
ATOM 555 C CA . PRO A 1 69 ? -1.042 14.208 4.575 1.00 94.88 69 PRO A CA 1
ATOM 556 C C . PRO A 1 69 ? -1.607 14.563 3.192 1.00 94.88 69 PRO A C 1
ATOM 558 O O . PRO A 1 69 ? -2.220 13.739 2.509 1.00 94.88 69 PRO A O 1
ATOM 561 N N . MET A 1 70 ? -1.302 15.769 2.698 1.00 92.44 70 MET A N 1
ATOM 562 C CA . MET A 1 70 ? -1.766 16.221 1.374 1.00 92.44 70 MET A CA 1
ATOM 563 C C . MET A 1 70 ? -1.344 15.289 0.225 1.00 92.44 70 MET A C 1
ATOM 565 O O . MET A 1 70 ? -2.037 15.215 -0.793 1.00 92.44 70 MET A O 1
ATOM 569 N N . TYR A 1 71 ? -0.216 14.581 0.358 1.00 94.94 71 TYR A N 1
ATOM 570 C CA . TYR A 1 71 ? 0.284 13.706 -0.702 1.00 94.94 71 TYR A CA 1
ATOM 571 C C . TYR A 1 71 ? -0.548 12.430 -0.886 1.00 94.94 71 TYR A C 1
ATOM 573 O O . TYR A 1 71 ? -0.431 11.813 -1.940 1.00 94.94 71 TYR A O 1
ATOM 581 N N . PHE A 1 72 ? -1.438 12.058 0.040 1.00 95.31 72 PHE A N 1
ATOM 582 C CA . PHE A 1 72 ? -2.314 10.890 -0.141 1.00 95.31 72 PHE A CA 1
ATOM 583 C C . PHE A 1 72 ? -3.173 11.018 -1.407 1.00 95.31 72 PHE A C 1
ATOM 585 O O . PHE A 1 72 ?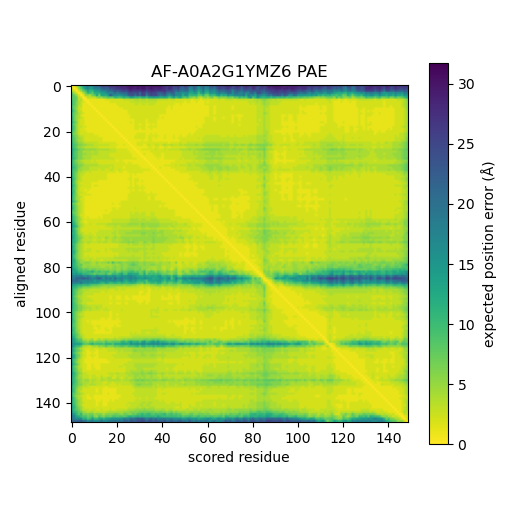 -3.355 10.053 -2.146 1.00 95.31 72 PHE A O 1
ATOM 592 N N . ARG A 1 73 ? -3.604 12.242 -1.750 1.00 93.81 73 ARG A N 1
ATOM 593 C CA . ARG A 1 73 ? -4.293 12.512 -3.025 1.00 93.81 73 ARG A CA 1
ATOM 594 C C . ARG A 1 73 ? -3.408 12.247 -4.247 1.00 93.81 73 ARG A C 1
ATOM 596 O O . ARG A 1 73 ? -3.924 11.876 -5.295 1.00 93.81 73 ARG A O 1
ATOM 603 N N . LYS A 1 74 ? -2.083 12.400 -4.132 1.00 92.25 74 LYS A N 1
ATOM 604 C CA . LYS A 1 74 ? -1.146 12.038 -5.209 1.00 92.25 74 LYS A CA 1
ATOM 605 C C . LYS A 1 74 ? -1.104 10.526 -5.421 1.00 92.25 74 LYS A C 1
ATOM 607 O O . LYS A 1 74 ? -1.058 10.106 -6.568 1.00 92.25 74 LYS A O 1
ATOM 612 N N . VAL A 1 75 ? -1.195 9.726 -4.356 1.00 92.31 75 VAL A N 1
ATOM 613 C CA . VAL A 1 75 ? -1.266 8.256 -4.459 1.00 92.31 75 VAL A CA 1
ATOM 614 C C . VAL A 1 75 ? -2.553 7.820 -5.170 1.00 92.31 75 VAL A C 1
ATOM 616 O O . VAL A 1 75 ? -2.512 6.993 -6.076 1.00 92.31 75 VAL A O 1
ATOM 619 N N . VAL A 1 76 ? -3.688 8.447 -4.842 1.00 92.75 76 VAL A N 1
ATOM 620 C CA . VAL A 1 76 ? -4.957 8.217 -5.560 1.00 92.75 76 VAL A CA 1
ATOM 621 C C . VAL A 1 76 ? -4.836 8.572 -7.045 1.00 92.75 76 VAL A C 1
ATOM 623 O O . VAL A 1 76 ? -5.264 7.807 -7.907 1.00 92.75 76 VAL A O 1
ATOM 626 N N . ASN A 1 77 ? -4.219 9.710 -7.364 1.00 89.81 77 ASN A N 1
ATOM 627 C CA . ASN A 1 77 ? -4.019 10.119 -8.754 1.00 89.81 77 ASN A CA 1
ATOM 628 C C . ASN A 1 77 ? -3.065 9.179 -9.505 1.00 89.81 77 ASN A C 1
ATOM 630 O O . ASN A 1 77 ? -3.300 8.893 -10.677 1.00 89.81 77 ASN A O 1
ATOM 634 N N . PHE A 1 78 ? -2.030 8.665 -8.835 1.00 89.12 78 PHE A N 1
ATOM 635 C CA . PHE A 1 78 ? -1.097 7.699 -9.412 1.00 89.12 78 PHE A CA 1
ATOM 636 C C . PHE A 1 78 ? -1.813 6.419 -9.864 1.00 89.12 78 PHE A C 1
ATOM 638 O O . PHE A 1 78 ? -1.568 5.940 -10.966 1.00 89.12 78 PHE A O 1
ATOM 645 N N . ARG A 1 79 ? -2.798 5.930 -9.098 1.00 87.94 79 ARG A N 1
ATOM 646 C CA . ARG A 1 79 ? -3.656 4.805 -9.517 1.00 87.94 79 ARG A CA 1
ATOM 647 C C . ARG A 1 79 ? -4.364 5.058 -10.850 1.00 87.94 79 ARG A C 1
ATOM 649 O O . ARG A 1 79 ? -4.491 4.131 -11.643 1.00 87.94 79 ARG A O 1
ATOM 656 N N . ASN A 1 80 ? -4.789 6.291 -11.138 1.00 82.12 80 ASN A N 1
ATOM 657 C CA . ASN A 1 80 ? -5.396 6.605 -12.437 1.00 82.12 80 ASN A CA 1
ATOM 658 C C . ASN A 1 80 ? -4.376 6.497 -13.576 1.00 82.12 80 ASN A C 1
ATOM 660 O O . ASN A 1 80 ? -4.700 5.938 -14.621 1.00 82.12 80 ASN A O 1
ATOM 664 N N . LEU A 1 81 ? -3.144 6.965 -13.356 1.00 84.00 81 LEU A N 1
ATOM 665 C CA . LEU A 1 81 ? -2.060 6.851 -14.334 1.00 84.00 81 LEU A CA 1
ATOM 666 C C . LEU A 1 81 ? -1.717 5.383 -14.634 1.00 84.00 81 LEU A C 1
ATOM 668 O O . LEU A 1 81 ? -1.599 5.013 -15.799 1.00 84.00 81 LEU A O 1
ATOM 672 N N . VAL A 1 82 ? -1.643 4.539 -13.599 1.00 82.38 82 VAL A N 1
ATOM 673 C CA . VAL A 1 82 ? -1.414 3.092 -13.752 1.00 82.38 82 VAL A CA 1
ATOM 674 C C . VAL A 1 82 ? -2.555 2.437 -14.546 1.00 82.38 82 VAL A C 1
ATOM 676 O O . VAL A 1 82 ? -2.303 1.755 -15.538 1.00 82.38 82 VAL A O 1
ATOM 679 N N . SER A 1 83 ? -3.812 2.736 -14.197 1.00 73.88 83 SER A N 1
ATOM 680 C CA . SER A 1 83 ? -4.994 2.115 -14.819 1.00 73.88 83 SER A CA 1
ATOM 681 C C . SER A 1 83 ? -5.225 2.479 -16.294 1.00 73.88 83 SER A C 1
ATOM 683 O O . SER A 1 83 ? -5.935 1.768 -17.004 1.00 73.88 83 SER A O 1
ATOM 685 N N . HIS A 1 84 ? -4.631 3.574 -16.783 1.00 73.25 84 HIS A N 1
ATOM 686 C CA . HIS A 1 84 ? -4.744 4.012 -18.179 1.00 73.25 84 HIS A CA 1
ATOM 687 C C . HIS A 1 84 ? -3.709 3.364 -19.116 1.00 73.25 84 HIS A C 1
ATOM 689 O O . HIS A 1 84 ? -3.512 3.830 -20.238 1.00 73.25 84 HIS A O 1
ATOM 695 N N . GLY A 1 85 ? -3.095 2.254 -18.694 1.00 60.03 85 GLY A N 1
ATOM 696 C CA . GLY A 1 85 ? -2.240 1.427 -19.547 1.00 60.03 85 GLY A CA 1
ATOM 697 C C . GLY A 1 85 ? -0.795 1.905 -19.610 1.00 60.03 85 GLY A C 1
ATOM 698 O O . GLY A 1 85 ? -0.172 1.810 -20.663 1.00 60.03 85 GLY A O 1
ATOM 699 N N . TYR A 1 86 ? -0.272 2.433 -18.499 1.00 63.28 86 TYR A N 1
ATOM 700 C CA . TYR A 1 86 ? 1.141 2.810 -18.327 1.00 63.28 86 TYR A CA 1
ATOM 701 C C . TYR A 1 86 ? 1.666 3.894 -19.279 1.00 63.28 86 TYR A C 1
ATOM 703 O O . TYR A 1 86 ? 2.847 4.235 -19.225 1.00 63.28 86 TYR A O 1
ATOM 711 N N . PHE A 1 87 ? 0.816 4.475 -20.132 1.00 60.97 87 PHE A N 1
ATOM 712 C CA . PHE A 1 87 ? 1.198 5.558 -21.031 1.00 60.97 87 PHE A CA 1
ATOM 713 C C . PHE A 1 87 ? 1.624 6.787 -20.214 1.00 60.97 87 PHE A C 1
ATOM 715 O O . PHE A 1 87 ? 0.794 7.584 -19.785 1.00 60.97 87 PHE A O 1
ATOM 722 N N . GLY A 1 88 ? 2.935 6.930 -20.008 1.00 69.12 88 GLY A N 1
ATOM 723 C CA . GLY A 1 88 ? 3.556 8.090 -19.367 1.00 69.12 88 GLY A CA 1
ATOM 724 C C . GLY A 1 88 ? 4.222 7.844 -18.011 1.00 69.12 88 GLY A C 1
ATOM 725 O O . GLY A 1 88 ? 4.863 8.771 -17.530 1.00 69.12 88 GLY A O 1
ATOM 726 N N . ILE A 1 89 ? 4.127 6.643 -17.422 1.00 82.00 89 ILE A N 1
ATOM 727 C CA . ILE A 1 89 ? 4.892 6.274 -16.216 1.00 82.00 89 ILE A CA 1
ATOM 728 C C . ILE A 1 89 ? 6.125 5.474 -16.633 1.00 82.00 89 ILE A C 1
ATOM 730 O O . ILE A 1 89 ? 6.007 4.471 -17.336 1.00 82.00 89 ILE A O 1
ATOM 734 N N . SER A 1 90 ? 7.307 5.905 -16.189 1.00 89.94 90 SER A N 1
ATOM 735 C CA . SER A 1 90 ? 8.543 5.148 -16.398 1.00 89.94 90 SER A CA 1
ATOM 736 C C . SER A 1 90 ? 8.745 4.093 -15.310 1.00 89.94 90 SER A C 1
ATOM 738 O O . SER A 1 90 ? 8.283 4.229 -14.177 1.00 89.94 90 SER A O 1
ATOM 740 N N . GLN A 1 91 ? 9.503 3.050 -15.634 1.00 92.00 91 GLN A N 1
ATOM 741 C CA . GLN A 1 91 ? 9.951 2.041 -14.679 1.00 92.00 91 GLN A CA 1
ATOM 742 C C . GLN A 1 91 ? 10.747 2.632 -13.513 1.00 92.00 91 GLN A C 1
ATOM 744 O O . GLN A 1 91 ? 10.600 2.179 -12.383 1.00 92.00 91 GLN A O 1
ATOM 749 N N . GLU A 1 92 ? 11.494 3.708 -13.755 1.00 93.00 92 GLU A N 1
ATOM 750 C CA . GLU A 1 92 ? 12.199 4.452 -12.708 1.00 93.00 92 GLU A CA 1
ATOM 751 C C . GLU A 1 92 ? 11.241 5.190 -11.761 1.00 93.00 92 GLU A C 1
ATOM 753 O O . GLU A 1 92 ? 11.480 5.258 -10.555 1.00 93.00 92 GLU A O 1
ATOM 758 N N . GLU A 1 93 ? 10.121 5.712 -12.271 1.00 92.19 93 GLU A N 1
ATOM 759 C CA . GLU A 1 93 ? 9.089 6.319 -11.426 1.00 92.19 93 GLU A CA 1
ATOM 760 C C . GLU A 1 93 ? 8.416 5.267 -10.538 1.00 92.19 93 GLU A C 1
ATOM 762 O O . GLU A 1 93 ? 8.280 5.479 -9.331 1.00 92.19 93 GLU A O 1
ATOM 767 N N . VAL A 1 94 ? 8.062 4.106 -11.103 1.00 93.56 94 VAL A N 1
ATOM 768 C CA . VAL A 1 94 ? 7.522 2.978 -10.325 1.00 93.56 94 VAL A CA 1
ATOM 769 C C . VAL A 1 94 ? 8.528 2.524 -9.272 1.00 93.56 94 VAL A C 1
ATOM 771 O O . VAL A 1 94 ? 8.157 2.347 -8.113 1.00 93.56 94 VAL A O 1
ATOM 774 N N . TRP A 1 95 ? 9.803 2.396 -9.641 1.00 95.94 95 TRP A N 1
ATOM 775 C CA . TRP A 1 95 ? 10.861 1.988 -8.724 1.00 95.94 95 TRP A CA 1
ATOM 776 C C . TRP A 1 95 ? 11.021 2.955 -7.547 1.00 95.94 95 TRP A C 1
ATOM 778 O O . TRP A 1 95 ? 11.086 2.520 -6.398 1.00 95.94 95 TRP A O 1
ATOM 788 N N . ASN A 1 96 ? 10.992 4.268 -7.795 1.00 94.25 96 ASN A N 1
ATOM 789 C CA . ASN A 1 96 ? 11.011 5.285 -6.738 1.00 94.25 96 ASN A CA 1
ATOM 790 C C . ASN A 1 96 ? 9.785 5.172 -5.816 1.00 94.25 96 ASN A C 1
ATOM 792 O O . ASN A 1 96 ? 9.907 5.206 -4.588 1.00 94.25 96 ASN A O 1
ATOM 796 N N . VAL A 1 97 ? 8.591 4.986 -6.390 1.00 94.25 97 VAL A N 1
ATOM 797 C CA . VAL A 1 97 ? 7.368 4.787 -5.601 1.00 94.25 97 VAL A CA 1
ATOM 798 C C . VAL A 1 97 ? 7.513 3.581 -4.675 1.00 94.25 97 VAL A C 1
ATOM 800 O O . VAL A 1 97 ? 7.247 3.698 -3.479 1.00 94.25 97 VAL A O 1
ATOM 803 N N . VAL A 1 98 ? 7.975 2.453 -5.210 1.00 94.75 98 VAL A N 1
ATOM 804 C CA . VAL A 1 98 ? 8.147 1.198 -4.473 1.00 94.75 98 VAL A CA 1
ATOM 805 C C . VAL A 1 98 ? 9.184 1.316 -3.356 1.00 94.75 98 VAL A C 1
ATOM 807 O O . VAL A 1 98 ? 8.936 0.866 -2.238 1.00 94.75 98 VAL A O 1
ATOM 810 N N . THR A 1 99 ? 10.341 1.911 -3.644 1.00 93.38 99 THR A N 1
ATOM 811 C CA . THR A 1 99 ? 11.500 1.898 -2.736 1.00 93.38 99 THR A CA 1
ATOM 812 C C . THR A 1 99 ? 11.477 3.020 -1.703 1.00 93.38 99 THR A C 1
ATOM 814 O O . THR A 1 99 ? 11.924 2.826 -0.571 1.00 93.38 99 THR A O 1
ATOM 817 N N . GLU A 1 100 ? 10.911 4.179 -2.043 1.00 92.56 100 GLU A N 1
ATOM 818 C CA . GLU A 1 100 ? 10.872 5.336 -1.149 1.00 92.56 100 GLU A CA 1
ATOM 819 C C . GLU A 1 100 ? 9.455 5.640 -0.663 1.00 92.56 100 GLU A C 1
ATOM 821 O O . GLU A 1 100 ? 9.199 5.731 0.540 1.00 92.56 100 GLU A O 1
ATOM 826 N N . LYS A 1 101 ? 8.514 5.832 -1.595 1.00 94.75 101 LYS A N 1
ATOM 827 C CA . LYS A 1 101 ? 7.221 6.458 -1.271 1.00 94.75 101 LYS A CA 1
ATOM 828 C C . LYS A 1 101 ? 6.270 5.513 -0.542 1.00 94.75 101 LYS A C 1
ATOM 830 O O . LYS A 1 101 ? 5.491 5.977 0.287 1.00 94.75 101 LYS A O 1
ATOM 835 N N . LEU A 1 102 ? 6.346 4.208 -0.803 1.00 95.81 102 LEU A N 1
ATOM 836 C CA . LEU A 1 102 ? 5.559 3.207 -0.079 1.00 95.81 102 LEU A CA 1
ATOM 837 C C . LEU A 1 102 ? 5.959 3.097 1.391 1.00 95.81 102 LEU A C 1
ATOM 839 O O . LEU A 1 102 ? 5.082 2.925 2.233 1.00 95.81 102 LEU A O 1
ATOM 843 N N . ASN A 1 103 ? 7.251 3.222 1.709 1.00 95.31 103 ASN A N 1
ATOM 844 C CA . ASN A 1 103 ? 7.711 3.200 3.098 1.00 95.31 103 ASN A CA 1
ATOM 845 C C . ASN A 1 103 ? 7.159 4.401 3.873 1.00 95.31 103 ASN A C 1
ATOM 847 O O . ASN A 1 103 ? 6.600 4.222 4.951 1.00 95.31 103 ASN A O 1
ATOM 851 N N . LEU A 1 104 ? 7.213 5.596 3.274 1.00 96.62 104 LEU A N 1
ATOM 852 C CA . LEU A 1 104 ? 6.615 6.798 3.856 1.00 96.62 104 LEU A CA 1
ATOM 853 C C . LEU A 1 104 ? 5.099 6.640 4.072 1.00 96.62 104 LEU A C 1
ATOM 855 O O . LEU A 1 104 ? 4.593 6.956 5.146 1.00 96.62 104 LEU A O 1
ATOM 859 N N . LEU A 1 105 ? 4.380 6.103 3.078 1.00 97.31 105 LEU A N 1
ATOM 860 C CA . LEU A 1 105 ? 2.947 5.830 3.204 1.00 97.31 105 LEU A CA 1
ATOM 861 C C . LEU A 1 105 ? 2.654 4.853 4.348 1.00 97.31 105 LEU A C 1
ATOM 863 O O . LEU A 1 105 ? 1.721 5.077 5.114 1.00 97.31 105 LEU A O 1
ATOM 867 N N . GLU A 1 106 ? 3.434 3.777 4.476 1.00 97.12 106 GLU A N 1
ATOM 868 C CA . GLU A 1 106 ? 3.264 2.798 5.551 1.00 97.12 106 GLU A CA 1
ATOM 869 C C . GLU A 1 106 ? 3.426 3.442 6.935 1.00 97.12 106 GLU A C 1
ATOM 871 O O . GLU A 1 106 ? 2.628 3.183 7.838 1.00 97.12 106 GLU A O 1
ATOM 876 N N . GLU A 1 107 ? 4.446 4.285 7.103 1.00 95.62 107 GLU A N 1
ATOM 877 C CA . GLU A 1 107 ? 4.732 4.986 8.356 1.00 95.62 107 GLU A CA 1
ATOM 878 C C . GLU A 1 107 ? 3.633 5.987 8.719 1.00 95.62 107 GLU A C 1
ATOM 880 O O . GLU A 1 107 ? 3.138 5.966 9.849 1.00 95.62 107 GLU A O 1
ATOM 885 N N . ASP A 1 108 ? 3.195 6.812 7.768 1.00 95.69 108 ASP A N 1
ATOM 886 C CA . ASP A 1 108 ? 2.119 7.780 7.996 1.00 95.69 108 ASP A CA 1
ATOM 887 C C . ASP A 1 108 ? 0.792 7.076 8.307 1.00 95.69 108 ASP A C 1
ATOM 889 O O . ASP A 1 108 ? 0.071 7.472 9.225 1.00 95.69 108 ASP A O 1
ATOM 893 N N . MET A 1 109 ? 0.484 5.976 7.611 1.00 95.69 109 MET A N 1
ATOM 894 C CA . MET A 1 109 ? -0.696 5.160 7.908 1.00 95.69 109 MET A CA 1
ATOM 895 C C . MET A 1 109 ? -0.636 4.578 9.322 1.00 95.69 109 MET A C 1
ATOM 897 O O . MET A 1 109 ? -1.636 4.637 10.038 1.00 95.69 109 MET A O 1
ATOM 901 N N . LYS A 1 110 ? 0.527 4.069 9.761 1.00 94.69 110 LYS A N 1
ATOM 902 C CA . LYS A 1 110 ? 0.722 3.582 11.140 1.00 94.69 110 LYS A CA 1
ATOM 903 C C . LYS A 1 110 ? 0.475 4.680 12.176 1.00 94.69 110 LYS A C 1
ATOM 905 O O . LYS A 1 110 ? -0.161 4.416 13.193 1.00 94.69 110 LYS A O 1
ATOM 910 N N . GLN A 1 111 ? 0.916 5.909 11.912 1.00 92.81 111 GLN A N 1
ATOM 911 C CA . GLN A 1 111 ? 0.661 7.047 12.802 1.00 92.81 111 GLN A CA 1
ATOM 912 C C . GLN A 1 111 ? -0.826 7.417 12.867 1.00 92.81 111 GLN A C 1
ATOM 914 O O . GLN A 1 111 ? -1.340 7.713 13.946 1.00 92.81 111 GLN A O 1
ATOM 919 N N . ILE A 1 112 ? -1.532 7.371 11.732 1.00 92.06 112 ILE A N 1
ATOM 920 C CA . ILE A 1 112 ? -2.969 7.666 11.669 1.00 92.06 112 ILE A CA 1
ATOM 921 C C . ILE A 1 112 ? -3.768 6.632 12.472 1.00 92.06 112 ILE A C 1
ATOM 923 O O . ILE A 1 112 ? -4.647 7.017 13.246 1.00 92.06 112 ILE A O 1
ATOM 927 N N . ILE A 1 113 ? -3.473 5.336 12.325 1.00 91.25 113 ILE A N 1
ATOM 928 C CA . ILE A 1 113 ? -4.252 4.274 12.985 1.00 91.25 113 ILE A CA 1
ATOM 929 C C . ILE A 1 113 ? -4.037 4.211 14.494 1.00 91.25 113 ILE A C 1
ATOM 931 O O . ILE A 1 113 ? -4.984 3.876 15.200 1.00 91.25 113 ILE A O 1
ATOM 935 N N . ASP A 1 114 ? -2.847 4.583 14.986 1.00 82.00 114 ASP A N 1
ATOM 936 C CA . ASP A 1 114 ? -2.379 4.357 16.365 1.00 82.00 114 ASP A CA 1
ATOM 937 C C . ASP A 1 114 ? -3.355 4.821 17.460 1.00 82.00 114 ASP A C 1
ATOM 939 O O . ASP A 1 114 ? -3.324 4.321 18.580 1.00 82.00 114 ASP A O 1
ATOM 943 N N . LYS A 1 115 ? -4.229 5.789 17.160 1.00 74.25 115 LYS A N 1
ATOM 944 C CA . LYS A 1 115 ? -5.185 6.353 18.131 1.00 74.25 115 LYS A CA 1
ATOM 945 C C . LYS A 1 115 ? -6.605 6.518 17.605 1.00 74.25 115 LYS A C 1
ATOM 947 O O . LYS A 1 115 ? -7.457 7.047 18.31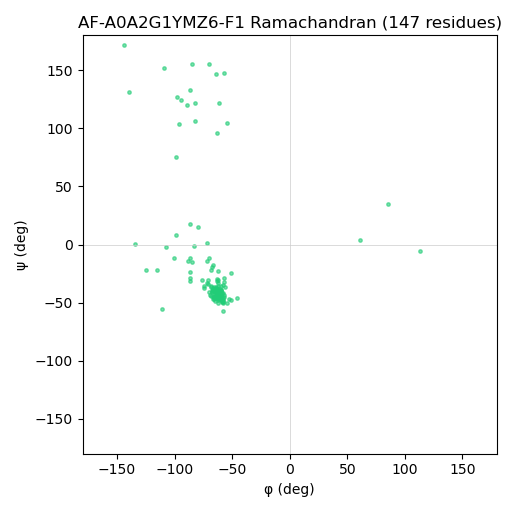4 1.00 74.25 115 LYS A O 1
ATOM 952 N N . ASN A 1 116 ? -6.860 6.136 16.355 1.00 85.69 116 ASN A N 1
ATOM 953 C CA . ASN A 1 116 ? -8.073 6.560 15.657 1.00 85.69 116 ASN A CA 1
ATOM 954 C C . ASN A 1 116 ? -8.910 5.411 15.099 1.00 85.69 116 ASN A C 1
ATOM 956 O O . ASN A 1 116 ? -10.104 5.633 14.887 1.00 85.69 116 ASN A O 1
ATOM 960 N N . PHE A 1 117 ? -8.321 4.234 14.874 1.00 90.62 117 PHE A N 1
ATOM 961 C CA . PHE A 1 117 ? -8.968 3.108 14.196 1.00 90.62 117 PHE A CA 1
ATOM 962 C C . PHE A 1 117 ? -8.610 1.787 14.893 1.00 90.62 117 PHE A C 1
ATOM 964 O O . PHE A 1 117 ? -7.433 1.536 15.156 1.00 90.62 117 PHE A O 1
ATOM 971 N N . ASP A 1 118 ? -9.610 0.948 15.181 1.00 92.19 118 ASP A N 1
ATOM 972 C CA . ASP A 1 118 ? -9.410 -0.402 15.733 1.00 92.19 118 ASP A CA 1
ATOM 973 C C . ASP A 1 118 ? -9.418 -1.430 14.601 1.00 92.19 118 ASP A C 1
ATOM 975 O O . ASP A 1 118 ? -10.461 -1.818 14.077 1.00 92.19 118 ASP A O 1
ATOM 979 N N . LEU A 1 119 ? -8.233 -1.908 14.237 1.00 94.38 119 LEU A N 1
ATOM 980 C CA . LEU A 1 119 ? -8.066 -2.828 13.119 1.00 94.38 119 LEU A CA 1
ATOM 981 C C . LEU A 1 119 ? -8.329 -4.290 13.499 1.00 94.38 119 LEU A C 1
ATOM 983 O O . LEU A 1 119 ? -8.241 -5.157 12.631 1.00 94.38 119 LEU A O 1
ATOM 987 N N . SER A 1 120 ? -8.642 -4.598 14.763 1.00 92.94 120 SER A N 1
ATOM 988 C CA . SER A 1 120 ? -8.708 -5.974 15.273 1.00 92.94 120 SER A CA 1
ATOM 989 C C . SER A 1 120 ? -9.646 -6.856 14.454 1.00 92.94 120 SER A C 1
ATOM 991 O O . SER A 1 120 ? -9.244 -7.929 13.994 1.00 92.94 120 SER A O 1
ATOM 993 N N . THR A 1 121 ? -10.867 -6.373 14.216 1.00 93.56 121 THR A N 1
ATOM 994 C CA . THR A 1 121 ? -11.895 -7.100 13.460 1.00 93.56 121 THR A CA 1
ATOM 995 C C . THR A 1 121 ? -11.516 -7.235 11.984 1.00 93.56 121 THR A C 1
ATOM 997 O O . THR A 1 121 ? -11.629 -8.317 11.411 1.00 93.56 121 THR A O 1
ATOM 1000 N N . ALA A 1 122 ? -11.027 -6.159 11.360 1.00 95.56 122 ALA A N 1
ATOM 1001 C CA . ALA A 1 122 ? -10.621 -6.172 9.955 1.00 95.56 122 ALA A CA 1
ATOM 1002 C C . ALA A 1 122 ? -9.452 -7.142 9.710 1.00 95.56 122 ALA A C 1
ATOM 1004 O O . ALA A 1 122 ? -9.479 -7.934 8.768 1.00 95.56 122 ALA A O 1
ATOM 1005 N N . ILE A 1 123 ? -8.459 -7.150 10.603 1.00 96.38 123 ILE A N 1
ATOM 1006 C CA . ILE A 1 123 ? -7.323 -8.071 10.535 1.00 96.38 123 ILE A CA 1
ATOM 1007 C C . ILE A 1 123 ? -7.788 -9.523 10.697 1.00 96.38 123 ILE A C 1
ATOM 1009 O O . ILE A 1 123 ? -7.363 -10.386 9.932 1.00 96.38 123 ILE A O 1
ATOM 1013 N N . GLU A 1 124 ? -8.674 -9.816 11.653 1.00 95.75 124 GLU A N 1
ATOM 1014 C CA . GLU A 1 124 ? -9.221 -11.168 11.837 1.00 95.75 124 GLU A CA 1
ATOM 1015 C C . GLU A 1 124 ? -9.962 -11.688 10.600 1.00 95.75 124 GLU A C 1
ATOM 1017 O O . GLU A 1 124 ? -9.861 -12.874 10.286 1.00 95.75 124 GLU A O 1
ATOM 1022 N N . GLN A 1 125 ? -10.655 -10.812 9.871 1.00 95.50 125 GLN A N 1
ATOM 1023 C CA . GLN A 1 125 ? -11.338 -11.171 8.627 1.00 95.50 125 GLN A CA 1
ATOM 1024 C C . GLN A 1 125 ? -10.370 -11.457 7.471 1.00 95.50 125 GLN A C 1
ATOM 1026 O O . GLN A 1 125 ? -10.661 -12.304 6.622 1.00 95.50 125 GLN A O 1
ATOM 1031 N N . GLU A 1 126 ? -9.236 -10.758 7.414 1.00 96.06 126 GLU A N 1
ATOM 1032 C CA . GLU A 1 126 ? -8.263 -10.895 6.326 1.00 96.06 126 GLU A CA 1
ATOM 1033 C C . GLU A 1 126 ? -7.241 -12.013 6.557 1.00 96.06 126 GLU A C 1
ATOM 1035 O O . GLU A 1 126 ? -6.783 -12.620 5.587 1.00 96.06 126 GLU A O 1
ATOM 1040 N N . LEU A 1 127 ? -6.917 -12.341 7.814 1.00 95.44 127 LEU A N 1
ATOM 1041 C CA . LEU A 1 127 ? -5.927 -13.367 8.169 1.00 95.44 127 LEU A CA 1
ATOM 1042 C C . LEU A 1 127 ? -6.154 -14.724 7.468 1.00 95.44 127 LEU A C 1
ATOM 1044 O O . LEU A 1 127 ? -5.193 -15.235 6.891 1.00 95.44 127 LEU A O 1
ATOM 1048 N N . PRO A 1 128 ? -7.371 -15.311 7.436 1.00 95.88 128 PRO A N 1
ATOM 1049 C CA . PRO A 1 128 ? -7.610 -16.597 6.773 1.00 95.88 128 PRO A CA 1
ATOM 1050 C C . PRO A 1 128 ? -7.438 -16.559 5.250 1.00 95.88 128 PRO A C 1
ATOM 1052 O O . PRO A 1 128 ? -7.315 -17.608 4.623 1.00 95.88 128 PRO A O 1
ATOM 1055 N N . LYS A 1 129 ? -7.460 -15.365 4.644 1.00 95.12 129 LYS A N 1
ATOM 1056 C CA . LYS A 1 129 ? -7.327 -15.173 3.194 1.00 95.12 129 LYS A CA 1
ATOM 1057 C C . LYS A 1 129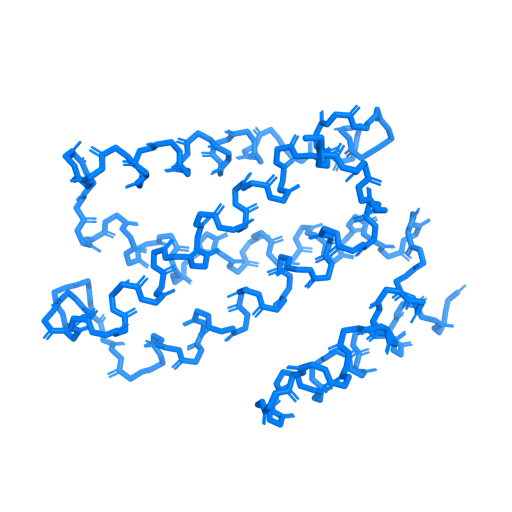 ? -5.866 -15.049 2.756 1.00 95.12 129 LYS A C 1
ATOM 1059 O O . LYS A 1 129 ? -5.583 -15.136 1.562 1.00 95.12 129 LYS A O 1
ATOM 1064 N N . GLN A 1 130 ? -4.938 -14.835 3.693 1.00 95.25 130 GLN A N 1
ATOM 1065 C CA . GLN A 1 130 ? -3.524 -14.650 3.375 1.00 95.25 130 GLN A CA 1
ATOM 1066 C C . GLN A 1 130 ? -2.783 -15.990 3.361 1.00 95.25 130 GLN A C 1
ATOM 1068 O O . GLN A 1 130 ? -2.696 -16.679 4.373 1.00 95.25 130 GLN A O 1
ATOM 1073 N N . ALA A 1 131 ? -2.200 -16.333 2.210 1.00 91.19 131 ALA A N 1
ATOM 1074 C CA . ALA A 1 131 ? -1.370 -17.530 2.054 1.00 91.19 131 ALA A CA 1
ATOM 1075 C C . ALA A 1 131 ? 0.111 -17.300 2.416 1.00 91.19 131 ALA A C 1
ATOM 1077 O O . ALA A 1 131 ? 0.820 -18.248 2.738 1.00 91.19 131 ALA A O 1
ATOM 1078 N N . ASN A 1 132 ? 0.591 -16.053 2.359 1.00 92.94 132 ASN A N 1
ATOM 1079 C CA . ASN A 1 132 ? 1.980 -15.713 2.667 1.00 92.94 132 ASN A CA 1
ATOM 1080 C C . ASN A 1 132 ? 2.171 -15.585 4.192 1.00 92.94 132 ASN A C 1
ATOM 1082 O O . ASN A 1 132 ? 1.527 -14.756 4.840 1.00 92.94 132 ASN A O 1
ATOM 1086 N N . SER A 1 133 ? 3.077 -16.391 4.757 1.00 93.44 133 SER A N 1
ATOM 1087 C CA . SER A 1 133 ? 3.359 -16.433 6.196 1.00 93.44 133 SER A CA 1
ATOM 1088 C C . SER A 1 133 ? 3.925 -15.130 6.759 1.00 93.44 133 SER A C 1
ATOM 1090 O O . SER A 1 133 ? 3.647 -14.802 7.912 1.00 93.44 133 SER A O 1
ATOM 1092 N N . GLU A 1 134 ? 4.685 -14.374 5.969 1.00 95.19 134 GLU A N 1
ATOM 1093 C CA . GLU A 1 134 ? 5.247 -13.083 6.375 1.00 95.19 134 GLU A CA 1
ATOM 1094 C C . GLU A 1 134 ? 4.148 -12.033 6.511 1.00 95.19 134 GLU A C 1
ATOM 1096 O O . GLU A 1 134 ? 4.089 -11.340 7.523 1.00 95.19 134 GLU A O 1
ATOM 1101 N N . ILE A 1 135 ? 3.204 -11.991 5.563 1.00 96.88 135 ILE A N 1
ATOM 1102 C CA . ILE A 1 135 ? 2.028 -11.109 5.645 1.00 96.88 135 ILE A CA 1
ATOM 1103 C C . ILE A 1 135 ? 1.171 -11.482 6.857 1.00 96.88 135 ILE A C 1
ATOM 1105 O O . ILE A 1 135 ? 0.744 -10.610 7.611 1.00 96.88 135 ILE A O 1
ATOM 1109 N N . VAL A 1 136 ? 0.945 -12.779 7.090 1.00 97.19 136 VAL A N 1
ATOM 1110 C CA . VAL A 1 136 ? 0.219 -13.254 8.279 1.00 97.19 136 VAL A CA 1
ATOM 1111 C C . VAL A 1 136 ? 0.908 -12.789 9.562 1.00 97.19 136 VAL A C 1
ATOM 1113 O O . VAL A 1 136 ? 0.241 -12.308 10.480 1.00 97.19 136 VAL A O 1
ATOM 1116 N N . GLN A 1 137 ? 2.234 -12.922 9.646 1.00 97.56 137 GLN A N 1
ATOM 1117 C CA . GLN A 1 137 ? 2.986 -12.497 10.823 1.00 97.56 137 GLN A CA 1
ATOM 1118 C C . GLN A 1 137 ? 2.968 -10.974 10.991 1.00 97.56 137 GLN A C 1
ATOM 1120 O O . GLN A 1 137 ? 2.777 -10.486 12.106 1.00 97.56 137 GLN A O 1
ATOM 1125 N N . TYR A 1 138 ? 3.097 -10.231 9.893 1.00 97.38 138 TYR A N 1
ATOM 1126 C CA . TYR A 1 138 ? 2.991 -8.778 9.870 1.00 97.38 138 TYR A CA 1
ATOM 1127 C C . TYR A 1 138 ? 1.637 -8.312 10.416 1.00 97.38 138 TYR A C 1
ATOM 1129 O O . TYR A 1 138 ? 1.595 -7.508 11.342 1.00 97.38 138 TYR A O 1
ATOM 1137 N N . LEU A 1 139 ? 0.528 -8.871 9.920 1.00 97.19 139 LEU A N 1
ATOM 1138 C CA . LEU A 1 139 ? -0.818 -8.514 10.377 1.00 97.19 139 LEU A CA 1
ATOM 1139 C C . LEU A 1 139 ? -1.039 -8.847 11.858 1.00 97.19 139 LEU A C 1
ATOM 1141 O O . LEU A 1 139 ? -1.669 -8.075 12.578 1.00 97.19 139 LEU A O 1
ATOM 1145 N N . LYS A 1 140 ? -0.494 -9.968 12.348 1.00 96.56 140 LYS A N 1
ATOM 1146 C CA . LYS A 1 140 ? -0.537 -10.309 13.780 1.00 96.56 140 LYS A CA 1
ATOM 1147 C C . LYS A 1 140 ? 0.223 -9.295 14.637 1.00 96.56 140 LYS A C 1
ATOM 1149 O O . LYS A 1 140 ? -0.264 -8.932 15.707 1.00 96.56 140 LYS A O 1
ATOM 1154 N N . ASN A 1 141 ? 1.389 -8.842 14.178 1.00 95.75 141 ASN A N 1
ATOM 1155 C CA . ASN A 1 141 ? 2.171 -7.818 14.871 1.00 95.75 141 ASN A CA 1
ATOM 1156 C C . ASN A 1 141 ? 1.434 -6.474 14.863 1.00 95.75 141 ASN A C 1
ATOM 1158 O O . ASN A 1 141 ? 1.248 -5.889 15.926 1.00 95.75 141 ASN A O 1
ATOM 1162 N N . LEU A 1 142 ? 0.917 -6.058 13.702 1.00 94.31 142 LEU A N 1
ATOM 1163 C CA . LEU A 1 142 ? 0.128 -4.836 13.547 1.00 94.31 142 LEU A CA 1
ATOM 1164 C C . LEU A 1 142 ? -1.092 -4.833 14.476 1.00 94.31 142 LEU A C 1
ATOM 1166 O O . LEU A 1 142 ? -1.339 -3.852 15.173 1.00 94.31 142 LEU A O 1
ATOM 1170 N N . LYS A 1 143 ? -1.819 -5.957 14.551 1.00 93.94 143 LYS A N 1
ATOM 1171 C CA . LYS A 1 143 ? -2.933 -6.124 15.490 1.00 93.94 143 LYS A CA 1
ATOM 1172 C C . LYS A 1 143 ? -2.471 -5.949 16.931 1.00 93.94 143 LYS A C 1
ATOM 1174 O O . LYS A 1 143 ? -3.086 -5.205 17.679 1.00 93.94 143 LYS A O 1
ATOM 1179 N N . LYS A 1 144 ? -1.385 -6.616 17.333 1.00 91.25 144 LYS A N 1
ATOM 1180 C CA . LYS A 1 144 ? -0.861 -6.515 18.701 1.00 91.25 144 LYS A CA 1
ATOM 1181 C C . LYS A 1 144 ? -0.481 -5.075 19.056 1.00 91.25 144 LYS A C 1
ATOM 1183 O O . LYS A 1 144 ? -0.752 -4.647 20.170 1.00 91.25 144 LYS A O 1
ATOM 1188 N N . GLU A 1 145 ? 0.140 -4.347 18.136 1.00 89.19 145 GLU A N 1
ATOM 1189 C CA . GLU A 1 145 ? 0.534 -2.949 18.332 1.00 89.19 145 GLU A CA 1
ATOM 1190 C C . GLU A 1 145 ? -0.677 -2.016 18.457 1.00 89.19 145 GLU A C 1
ATOM 1192 O O . GLU A 1 145 ? -0.657 -1.127 19.307 1.00 89.19 145 GLU A O 1
ATOM 1197 N N . ASN A 1 146 ? -1.730 -2.266 17.671 1.00 87.62 146 ASN A N 1
ATOM 1198 C CA . ASN A 1 146 ? -2.987 -1.518 17.691 1.00 87.62 146 ASN A CA 1
ATOM 1199 C C . ASN A 1 146 ? -3.861 -1.842 18.921 1.00 87.62 146 ASN A C 1
ATOM 1201 O O . ASN A 1 146 ? -4.451 -0.931 19.483 1.00 87.62 146 ASN A O 1
ATOM 1205 N N . SER A 1 147 ? -3.904 -3.103 19.381 1.00 76.25 147 SER A N 1
ATOM 1206 C CA . SER A 1 147 ? -4.709 -3.537 20.542 1.00 76.25 147 SER A CA 1
ATOM 1207 C C . SER A 1 147 ? -4.031 -3.343 21.906 1.00 76.25 147 SER A C 1
ATOM 1209 O O . SER A 1 147 ? -4.682 -3.488 22.936 1.00 76.25 147 SER A O 1
ATOM 1211 N N . ALA A 1 148 ? -2.716 -3.106 21.961 1.00 64.62 148 ALA A N 1
ATOM 1212 C CA . ALA A 1 148 ? -1.982 -2.930 23.221 1.00 64.62 148 ALA A CA 1
ATOM 1213 C C . ALA A 1 148 ? -2.132 -1.519 23.830 1.00 64.62 148 ALA A C 1
ATOM 1215 O O . ALA A 1 148 ? -1.328 -1.139 24.686 1.00 64.62 148 ALA A O 1
ATOM 1216 N N . ARG A 1 149 ? -3.106 -0.734 23.363 1.00 57.03 149 ARG A N 1
ATOM 1217 C CA . ARG A 1 149 ? -3.278 0.692 23.653 1.00 57.03 149 ARG A CA 1
ATOM 1218 C C . ARG A 1 149 ? -4.754 1.010 23.857 1.00 57.03 149 ARG A C 1
ATOM 1220 O O . ARG A 1 149 ? -5.015 1.944 24.644 1.00 57.03 149 ARG A O 1
#

Nearest PDB structures (foldseek):
  6iuh-assembly2_B  TM=4.712E-01  e=4.899E+00  Rattus norvegicus
  5uvi-assembly1_A  TM=2.951E-01  e=5.665E+00  Homo sapiens

Secondary structure (DSSP, 8-state):
------HHHHHHHHHHHHHHHHHHHTT-SSHHHHHTSHHHHHHHHHHHHHHHHHHHHHTTSHHHHHHS-TTHHHHHHHHHHHHTTSTT--HHHHHHIIIIIHHHHHHHHHHHHTTT---HHHHHHHGGG---HHHHHHHHHHHHHHHT-